Protein AF-W8KKE9-F1 (afdb_monomer)

pLDDT: mean 92.89, std 9.04, range [57.38, 98.88]

Organism: NCBI:txid421628

Nearest PDB structures (foldseek):
  6q53-assembly1_D  TM=9.359E-01  e=2.019E-06  Ectothiorhodospira hal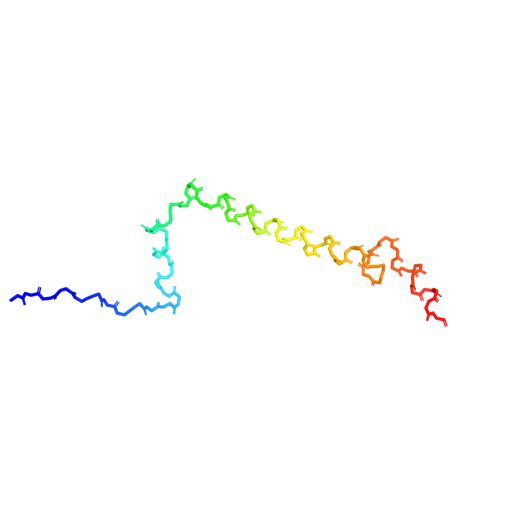oalkaliphila

Secondary structure (DSSP, 8-state):
-PPP-PPPP-TTTTGGGGGGTS-HHHHHHHHHHHHHHHHHHHHHHHHTSTTT-TTTHHHHHHHT-

InterPro domains:
  IPR000066 Antenna complex, alpha/beta subunit [PF00556] (15-51)
  IPR018332 Antenna complex, alpha subunit [NF040861] (16-53)
  IPR018332 Antenna complex, alpha subunit [PR00673] (17-24)
  IPR018332 Antenna complex, alpha subunit [PR00673] (24-43)
  IPR018332 Antenna complex, alpha subunit [PR00673] (43-54)
  IPR035889 Light-harvesting complex [G3DSA:4.10.220.20] (10-64)
  IPR035889 Light-harvesting complex [SSF56918] (11-59)

Structure (mmCIF, N/CA/C/O backbone):
data_AF-W8KKE9-F1
#
_entry.id   AF-W8KKE9-F1
#
loop_
_atom_site.group_PDB
_atom_site.id
_atom_site.type_symbol
_atom_site.label_atom_id
_atom_site.label_alt_id
_atom_site.label_comp_id
_atom_site.label_asym_id
_atom_site.label_entity_id
_atom_site.label_seq_id
_atom_site.pdbx_PDB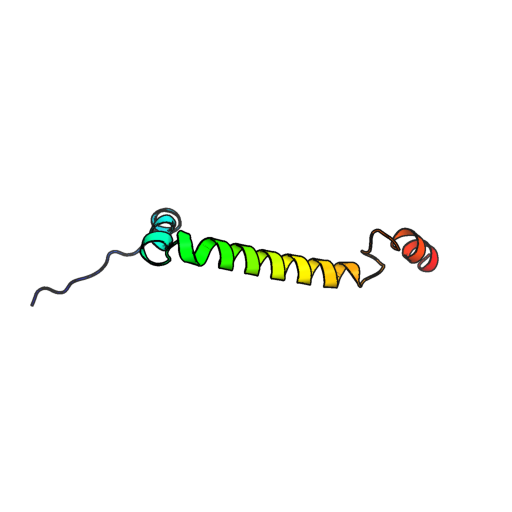_ins_code
_atom_site.Cartn_x
_atom_site.Cartn_y
_atom_site.Cartn_z
_atom_site.occupancy
_atom_site.B_iso_or_equiv
_atom_site.auth_seq_id
_atom_site.auth_comp_id
_atom_site.auth_asym_id
_atom_site.auth_atom_id
_atom_site.pdbx_PDB_model_num
ATOM 1 N N . MET A 1 1 ? -31.248 -19.973 27.202 1.00 64.31 1 MET A N 1
ATOM 2 C CA . MET A 1 1 ? -29.931 -19.398 26.854 1.00 64.31 1 MET A CA 1
ATOM 3 C C . MET A 1 1 ? -30.142 -18.393 25.736 1.00 64.31 1 MET A C 1
ATOM 5 O O . MET A 1 1 ? -30.714 -18.779 24.727 1.00 64.31 1 MET A O 1
ATOM 9 N N . SER A 1 2 ? -29.771 -17.124 25.921 1.00 84.38 2 SER A N 1
ATOM 10 C CA . SER A 1 2 ? -29.755 -16.144 24.826 1.00 84.38 2 SER A CA 1
ATOM 11 C C . SER A 1 2 ? -28.438 -16.275 24.063 1.00 84.38 2 SER A C 1
ATOM 13 O O . SER A 1 2 ? -27.372 -16.125 24.658 1.00 84.38 2 SER A O 1
ATOM 15 N N . GLU A 1 3 ? -28.504 -16.574 22.771 1.00 90.12 3 GLU A N 1
ATOM 16 C CA . GLU A 1 3 ? -27.331 -16.664 21.898 1.00 90.12 3 GLU A CA 1
ATOM 17 C C . GLU A 1 3 ? -26.969 -15.270 21.366 1.00 90.12 3 GLU A C 1
ATOM 19 O O . GLU A 1 3 ? -27.847 -14.520 20.936 1.00 90.12 3 GLU A O 1
ATOM 24 N N . TYR A 1 4 ? -25.684 -14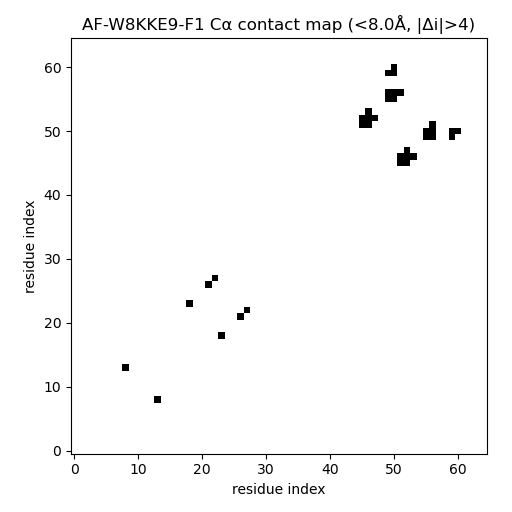.912 21.381 1.00 92.12 4 TYR A N 1
ATOM 25 C CA . TYR A 1 4 ? -25.205 -13.702 20.714 1.00 92.12 4 TYR A CA 1
ATOM 26 C C . TYR A 1 4 ? -24.875 -14.020 19.255 1.00 92.12 4 TYR A C 1
ATOM 28 O O . TYR A 1 4 ? -24.018 -14.862 18.986 1.00 92.12 4 TYR A O 1
ATOM 36 N N . ARG A 1 5 ? -25.521 -13.322 18.312 1.00 92.44 5 ARG A N 1
ATOM 37 C CA . ARG A 1 5 ? -25.189 -13.396 16.884 1.00 92.44 5 ARG A CA 1
ATOM 38 C C . ARG A 1 5 ? -24.682 -12.049 16.376 1.00 92.44 5 ARG A C 1
ATOM 40 O O . ARG A 1 5 ? -25.435 -11.076 16.433 1.00 92.44 5 ARG A O 1
ATOM 47 N N . PRO A 1 6 ? -23.445 -11.977 15.855 1.00 90.31 6 PRO A N 1
ATOM 48 C CA . PRO A 1 6 ? -22.961 -10.764 15.216 1.00 90.31 6 PRO A CA 1
ATOM 49 C C . PRO A 1 6 ? -23.735 -10.501 13.919 1.00 90.31 6 PRO A C 1
ATOM 51 O O . PRO A 1 6 ? -24.165 -11.428 13.227 1.00 90.31 6 PRO A O 1
ATOM 54 N N . SER A 1 7 ? -23.905 -9.227 13.577 1.00 92.94 7 SER A N 1
ATOM 55 C CA . SER A 1 7 ? -24.476 -8.837 12.291 1.00 92.94 7 SER A CA 1
ATOM 56 C C . SER A 1 7 ? -23.524 -9.181 11.141 1.00 92.94 7 SER A C 1
ATOM 58 O O . SER A 1 7 ? -22.302 -9.212 11.301 1.00 92.94 7 SER A O 1
ATOM 60 N N . LYS A 1 8 ? -24.088 -9.429 9.953 1.00 95.06 8 LYS A N 1
ATOM 61 C CA . LYS A 1 8 ? -23.294 -9.603 8.733 1.00 95.06 8 LYS A CA 1
ATOM 62 C C . LYS A 1 8 ? -22.620 -8.265 8.375 1.00 95.06 8 LYS A C 1
ATOM 64 O O . LYS A 1 8 ? -23.340 -7.272 8.261 1.00 95.06 8 LYS A O 1
ATOM 69 N N . PRO A 1 9 ? -21.289 -8.221 8.182 1.00 95.06 9 PRO A N 1
ATOM 70 C CA . PRO A 1 9 ? -20.601 -6.996 7.789 1.00 95.06 9 PRO A CA 1
ATOM 71 C C . PRO A 1 9 ? -20.954 -6.590 6.352 1.00 95.06 9 PRO A C 1
ATOM 73 O O . PRO A 1 9 ? -21.245 -7.438 5.504 1.00 95.06 9 PRO A O 1
ATOM 76 N N . SER A 1 10 ? -20.915 -5.287 6.081 1.00 96.81 10 SER A N 1
ATOM 77 C CA . SER A 1 10 ? -21.134 -4.683 4.767 1.00 96.81 10 SER A CA 1
ATOM 78 C C . SER A 1 10 ? -19.903 -3.876 4.351 1.00 96.81 10 SER A C 1
ATOM 80 O O . SER A 1 10 ? -19.799 -2.684 4.635 1.00 96.81 10 SER A O 1
ATOM 82 N N . ASN A 1 11 ? -18.974 -4.498 3.632 1.00 96.75 11 ASN A N 1
ATOM 83 C CA . ASN A 1 11 ? -17.783 -3.829 3.098 1.00 96.75 11 ASN A CA 1
ATOM 84 C C . ASN A 1 11 ? -18.121 -3.090 1.778 1.00 96.75 11 ASN A C 1
ATOM 86 O O . ASN A 1 11 ? -18.937 -3.599 1.006 1.00 96.75 11 ASN A O 1
ATOM 90 N N . PRO A 1 12 ? -17.572 -1.884 1.511 1.00 96.31 12 PRO A N 1
ATOM 91 C CA . PRO A 1 12 ? -16.512 -1.199 2.262 1.00 96.31 12 PRO A CA 1
ATOM 92 C C . PRO A 1 12 ? -17.010 -0.302 3.412 1.00 96.31 12 PRO A C 1
ATOM 94 O O . PRO A 1 12 ? -16.208 0.310 4.114 1.00 96.31 12 PRO A O 1
ATOM 97 N N . ARG A 1 13 ? -18.334 -0.200 3.633 1.00 97.25 13 ARG A N 1
ATOM 98 C CA . ARG A 1 13 ? -18.929 0.673 4.671 1.00 97.25 13 ARG A CA 1
ATOM 99 C C . ARG A 1 13 ? -18.374 0.384 6.068 1.00 97.25 13 ARG A C 1
ATOM 101 O O . ARG A 1 13 ? -18.235 1.305 6.866 1.00 97.25 13 ARG A O 1
ATOM 108 N N . ASP A 1 14 ? -18.068 -0.876 6.353 1.00 98.00 14 ASP A N 1
ATOM 109 C CA . ASP A 1 14 ? -17.541 -1.323 7.640 1.00 98.00 14 ASP A CA 1
ATOM 110 C C . ASP A 1 14 ? -16.003 -1.405 7.706 1.00 98.00 14 ASP A C 1
ATOM 112 O O . ASP A 1 14 ? -15.476 -1.735 8.765 1.00 98.00 14 ASP A O 1
ATOM 116 N N . ASP A 1 15 ? -15.261 -1.075 6.643 1.00 98.19 15 ASP A N 1
ATOM 117 C CA . ASP A 1 15 ? -13.800 -1.298 6.579 1.00 98.19 15 ASP A CA 1
ATOM 118 C C . ASP A 1 15 ? -13.013 -0.432 7.561 1.00 98.19 15 ASP A C 1
ATOM 120 O O . ASP A 1 15 ? -11.972 -0.849 8.066 1.00 98.19 15 ASP A O 1
ATOM 124 N N . TRP A 1 16 ? -13.533 0.747 7.909 1.00 97.50 16 TRP A N 1
ATOM 125 C CA . TRP A 1 16 ? -12.930 1.604 8.934 1.00 97.50 16 TRP A CA 1
ATOM 126 C C . TRP A 1 16 ? -12.808 0.890 10.291 1.00 97.50 16 TRP A C 1
ATOM 128 O O . TRP A 1 16 ? -11.939 1.242 11.091 1.00 97.50 16 TRP A O 1
ATOM 138 N N . LYS A 1 17 ? -13.628 -0.147 10.540 1.00 97.62 17 LYS A N 1
ATOM 139 C CA . LYS A 1 17 ? -13.565 -0.975 11.751 1.00 97.62 17 LYS A CA 1
ATOM 140 C C . LYS A 1 17 ? -12.290 -1.814 11.832 1.00 97.62 17 LYS A C 1
ATOM 142 O O . LYS A 1 17 ? -11.986 -2.305 12.915 1.00 97.62 17 LYS A O 1
ATOM 147 N N . LEU A 1 18 ? -11.508 -1.939 10.754 1.00 98.00 18 LEU A N 1
ATOM 148 C CA . LEU A 1 18 ? -10.176 -2.549 10.798 1.00 98.00 18 LEU A CA 1
ATOM 149 C C . LEU A 1 18 ? -9.295 -1.889 11.868 1.00 98.00 18 LEU A C 1
ATOM 151 O O . LEU A 1 18 ? -8.609 -2.585 12.614 1.00 98.00 18 LEU A O 1
ATOM 155 N N . TRP A 1 19 ? -9.387 -0.566 12.018 1.00 97.94 19 TRP A N 1
ATOM 156 C CA . TRP A 1 19 ? -8.608 0.188 13.004 1.00 97.94 19 TRP A CA 1
ATOM 157 C C . TRP A 1 19 ? -9.076 0.001 14.456 1.00 97.94 19 TRP A C 1
ATOM 159 O O . TRP A 1 19 ? -8.392 0.438 15.377 1.00 97.94 19 TRP A O 1
ATOM 169 N N . LEU A 1 20 ? -10.210 -0.677 14.683 1.00 98.12 20 LEU A N 1
ATOM 170 C CA . LEU A 1 20 ? -10.628 -1.120 16.020 1.00 98.12 20 LEU A CA 1
ATOM 171 C C . LEU A 1 20 ? -9.876 -2.380 16.475 1.00 98.12 20 LEU A C 1
ATOM 173 O O . LEU A 1 20 ? -9.884 -2.702 17.659 1.00 98.12 20 LEU A O 1
ATOM 177 N N . VAL A 1 21 ? -9.247 -3.097 15.539 1.00 98.12 21 VAL A N 1
ATOM 178 C CA . VAL A 1 21 ? -8.484 -4.328 15.798 1.00 98.12 21 VAL A CA 1
ATOM 179 C C . VAL A 1 21 ? -6.990 -4.074 15.619 1.00 98.12 21 VAL A C 1
ATOM 181 O O . VAL A 1 21 ? -6.179 -4.441 16.465 1.00 98.12 21 VAL A O 1
ATOM 184 N N . VAL A 1 22 ? -6.619 -3.422 14.520 1.00 98.38 22 VAL A N 1
ATOM 185 C CA . VAL A 1 22 ? -5.236 -3.096 14.181 1.00 98.38 22 VAL A CA 1
ATOM 186 C C . VAL A 1 22 ? -4.957 -1.668 14.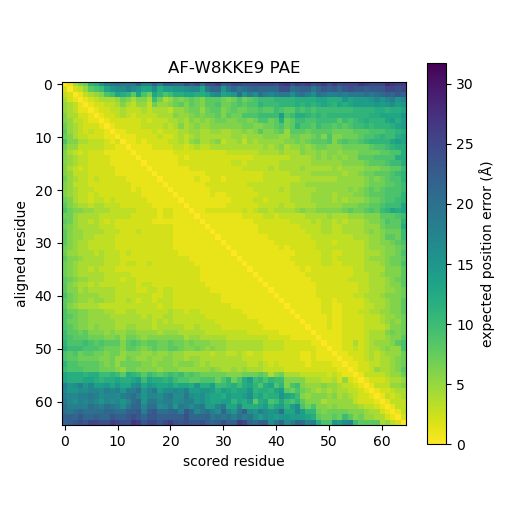631 1.00 98.38 22 VAL A C 1
ATOM 188 O O . VAL A 1 22 ? -5.500 -0.732 14.061 1.00 98.38 22 VAL A O 1
ATOM 191 N N . ASN A 1 23 ? -4.103 -1.472 15.638 1.00 98.31 23 ASN A N 1
ATOM 192 C CA . ASN A 1 23 ? -3.731 -0.122 16.070 1.00 98.31 23 ASN A CA 1
ATOM 193 C C . ASN A 1 23 ? -2.904 0.582 14.972 1.00 98.31 23 ASN A C 1
ATOM 195 O O . ASN A 1 23 ? -1.773 0.148 14.712 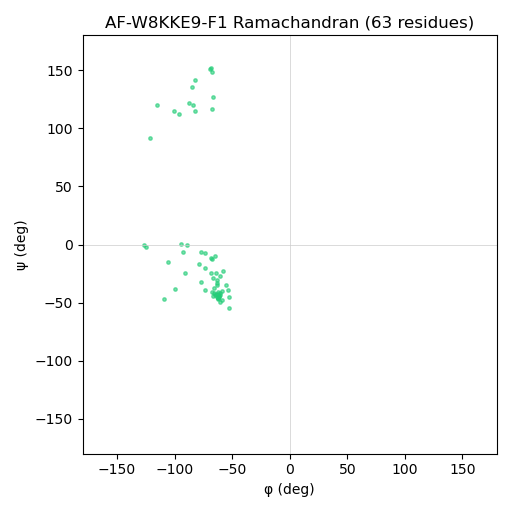1.00 98.31 23 ASN A O 1
ATOM 199 N N . PRO A 1 24 ? -3.388 1.688 14.373 1.00 97.75 24 PRO A N 1
ATOM 200 C CA . PRO A 1 24 ? -2.638 2.400 13.342 1.00 97.75 24 PRO A CA 1
ATOM 201 C C . PRO A 1 24 ? -1.317 2.975 13.869 1.00 97.75 24 PRO A C 1
ATOM 203 O O . PRO A 1 24 ? -0.340 3.003 13.128 1.00 97.75 24 PRO A O 1
ATOM 206 N N . GLY A 1 25 ? -1.229 3.351 15.150 1.00 98.12 25 GLY A N 1
ATOM 207 C CA . GLY A 1 25 ? 0.010 3.866 15.745 1.00 98.12 25 GLY A CA 1
ATOM 208 C C . GLY A 1 25 ? 1.150 2.842 15.785 1.00 98.12 25 GLY A C 1
ATOM 209 O O . GLY A 1 25 ? 2.315 3.223 15.794 1.00 98.12 25 GLY A O 1
ATOM 210 N N . THR A 1 26 ? 0.827 1.546 15.771 1.00 98.25 26 THR A N 1
ATOM 211 C CA . THR A 1 26 ? 1.818 0.460 15.739 1.00 98.25 26 THR A CA 1
ATOM 212 C C . THR A 1 26 ? 2.005 -0.098 14.331 1.00 98.25 26 THR A C 1
ATOM 214 O O . THR A 1 26 ? 3.126 -0.414 13.946 1.00 98.25 26 THR A O 1
ATOM 217 N N . TRP A 1 27 ? 0.925 -0.220 13.554 1.00 98.50 27 TRP A N 1
ATOM 218 C CA . TRP A 1 27 ? 0.924 -0.999 12.313 1.00 98.50 27 TRP A CA 1
ATOM 219 C C . TRP A 1 27 ? 0.934 -0.181 11.025 1.00 98.50 27 TRP A C 1
ATOM 221 O O . TRP A 1 27 ? 1.272 -0.738 9.982 1.00 98.50 27 TRP A O 1
ATOM 231 N N . LEU A 1 28 ? 0.647 1.125 11.064 1.00 98.31 28 LEU A N 1
ATOM 232 C CA . LEU A 1 28 ? 0.683 1.948 9.853 1.00 98.31 28 LEU A CA 1
ATOM 233 C C . LEU A 1 28 ? 2.084 1.963 9.230 1.00 98.31 28 LEU A C 1
ATOM 235 O O . LEU A 1 28 ? 2.227 1.686 8.043 1.00 98.31 28 LEU A O 1
ATOM 239 N N . MET A 1 29 ? 3.121 2.226 10.033 1.00 98.50 29 MET A N 1
ATOM 240 C CA . MET A 1 29 ? 4.500 2.258 9.535 1.00 98.50 29 MET A CA 1
ATOM 241 C C . MET A 1 29 ? 4.956 0.900 8.974 1.00 98.50 29 MET A C 1
ATOM 243 O O . MET A 1 29 ? 5.457 0.888 7.852 1.00 98.50 29 MET A O 1
ATOM 247 N N . PRO A 1 30 ? 4.731 -0.247 9.649 1.00 98.56 30 PRO A N 1
ATOM 248 C CA . PRO A 1 30 ? 4.962 -1.562 9.053 1.00 98.56 30 PRO A CA 1
ATOM 249 C C . PRO A 1 30 ? 4.264 -1.782 7.705 1.00 98.56 30 PRO A C 1
ATOM 251 O O . PRO A 1 30 ? 4.911 -2.258 6.779 1.00 98.56 30 PRO A O 1
ATOM 254 N N . ILE A 1 31 ? 2.985 -1.410 7.561 1.00 98.56 31 ILE A N 1
ATOM 255 C CA . ILE A 1 31 ? 2.249 -1.559 6.291 1.00 98.56 31 ILE A CA 1
ATOM 256 C C . ILE A 1 31 ? 2.874 -0.693 5.190 1.00 98.56 31 ILE A C 1
ATOM 258 O O . ILE A 1 31 ? 3.047 -1.144 4.061 1.00 98.56 31 ILE A O 1
ATOM 262 N N . LEU A 1 32 ? 3.249 0.547 5.498 1.00 98.69 32 LEU A N 1
ATOM 263 C CA . LEU A 1 32 ? 3.903 1.416 4.517 1.00 98.69 32 LEU A CA 1
ATOM 264 C C . LEU A 1 32 ? 5.288 0.886 4.122 1.00 98.69 32 LEU A C 1
ATOM 266 O O . LEU A 1 32 ? 5.648 0.935 2.949 1.00 98.69 32 LEU A O 1
ATOM 270 N N . ILE A 1 33 ? 6.042 0.325 5.072 1.00 98.75 33 ILE A N 1
ATOM 271 C CA . ILE A 1 33 ? 7.340 -0.308 4.808 1.00 98.75 33 ILE A CA 1
ATOM 272 C C . ILE A 1 33 ? 7.170 -1.542 3.920 1.00 98.75 33 ILE A C 1
ATOM 274 O O . ILE A 1 33 ? 7.935 -1.709 2.975 1.00 98.75 33 ILE A O 1
ATOM 278 N N . THR A 1 34 ? 6.176 -2.398 4.166 1.00 98.75 34 THR A N 1
ATOM 279 C CA . THR A 1 34 ? 5.961 -3.582 3.321 1.00 98.75 34 THR A CA 1
ATOM 280 C C . THR A 1 34 ? 5.557 -3.194 1.904 1.00 98.75 34 THR A C 1
ATOM 282 O O . THR A 1 34 ? 6.105 -3.748 0.953 1.00 98.75 34 THR A O 1
ATOM 285 N N . VAL A 1 35 ? 4.678 -2.200 1.737 1.00 98.75 35 VAL A N 1
ATOM 286 C CA . VAL A 1 35 ? 4.323 -1.669 0.410 1.00 98.75 35 VAL A CA 1
ATOM 287 C C . VAL A 1 35 ? 5.543 -1.059 -0.284 1.00 98.75 35 VAL A C 1
ATOM 289 O O . VAL A 1 35 ? 5.746 -1.307 -1.470 1.00 98.75 35 VAL A O 1
ATOM 292 N N . LEU A 1 36 ? 6.398 -0.329 0.440 1.00 98.75 36 LEU A N 1
ATOM 293 C CA . LEU A 1 36 ? 7.652 0.194 -0.104 1.00 98.75 36 LEU A CA 1
ATOM 294 C C . LEU A 1 36 ? 8.590 -0.931 -0.561 1.00 98.75 36 LEU A C 1
ATOM 296 O O . LEU A 1 36 ? 9.138 -0.853 -1.655 1.00 98.75 36 LEU A O 1
ATOM 300 N N . VAL A 1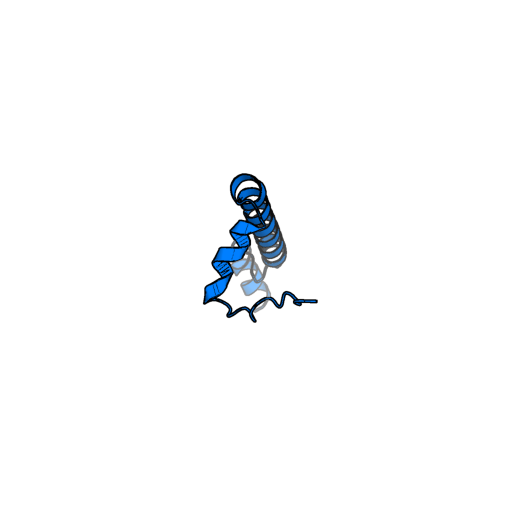 37 ? 8.758 -1.989 0.235 1.00 98.88 37 VAL A N 1
ATOM 301 C CA . VAL A 1 37 ? 9.593 -3.145 -0.132 1.00 98.88 37 VAL A CA 1
ATOM 302 C C . VAL A 1 37 ? 9.068 -3.817 -1.399 1.00 98.88 37 VAL A C 1
ATOM 304 O O . VAL A 1 37 ? 9.850 -4.116 -2.298 1.00 98.88 37 VAL A O 1
ATOM 307 N N . VAL A 1 38 ? 7.751 -4.006 -1.509 1.00 98.81 38 VAL A N 1
ATOM 308 C CA . VAL A 1 38 ? 7.130 -4.542 -2.729 1.00 98.81 38 VAL A CA 1
ATOM 309 C C . VAL A 1 38 ? 7.379 -3.613 -3.916 1.00 98.81 38 VAL A C 1
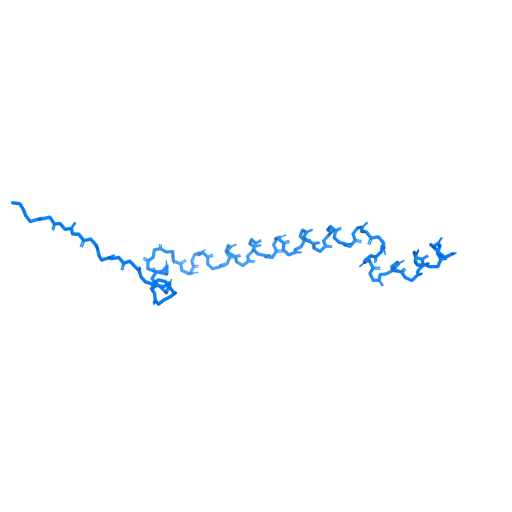ATOM 311 O O . VAL A 1 38 ? 7.775 -4.085 -4.980 1.00 98.81 38 VAL A O 1
ATOM 314 N N . ALA A 1 39 ? 7.215 -2.300 -3.740 1.00 98.75 39 ALA A N 1
ATOM 315 C CA . ALA A 1 39 ? 7.492 -1.329 -4.792 1.00 98.75 39 ALA A CA 1
ATOM 316 C C . ALA A 1 39 ? 8.953 -1.409 -5.257 1.00 98.75 39 ALA A C 1
ATOM 318 O O . ALA A 1 39 ? 9.193 -1.508 -6.458 1.00 98.75 39 ALA A O 1
ATOM 319 N N . LEU A 1 40 ? 9.919 -1.440 -4.335 1.00 98.81 40 LEU A N 1
ATOM 320 C CA . LEU A 1 40 ? 11.339 -1.582 -4.663 1.00 98.81 40 LEU A CA 1
ATOM 321 C C . LEU A 1 40 ? 11.629 -2.891 -5.401 1.00 98.81 40 LEU A C 1
ATOM 323 O O . LEU A 1 40 ? 12.371 -2.872 -6.377 1.00 98.81 40 LEU A O 1
ATOM 327 N N . ALA A 1 41 ? 11.030 -4.007 -4.983 1.00 98.69 41 ALA A N 1
ATOM 328 C CA . ALA A 1 41 ? 11.218 -5.297 -5.642 1.00 98.69 41 ALA A CA 1
ATOM 329 C C . ALA A 1 41 ? 10.696 -5.288 -7.088 1.00 98.69 41 ALA A C 1
ATOM 331 O O . ALA A 1 41 ? 11.393 -5.735 -7.997 1.00 98.69 41 ALA A O 1
ATOM 332 N N . VAL A 1 42 ? 9.501 -4.733 -7.313 1.00 98.56 42 VAL A N 1
ATOM 333 C CA . VAL A 1 42 ? 8.926 -4.584 -8.660 1.00 98.56 42 VAL A CA 1
ATOM 334 C C . VAL A 1 42 ? 9.805 -3.684 -9.525 1.00 98.56 42 VAL A C 1
ATOM 336 O O . VAL A 1 42 ? 10.116 -4.047 -10.657 1.00 98.56 42 VAL A O 1
ATOM 339 N N . HIS A 1 43 ? 10.254 -2.544 -8.990 1.00 98.12 43 HIS A N 1
ATOM 340 C CA . HIS A 1 43 ? 11.140 -1.644 -9.725 1.00 98.12 43 HIS A CA 1
ATOM 341 C C . HIS A 1 43 ? 12.468 -2.320 -10.052 1.00 98.12 43 HIS A C 1
ATOM 343 O O . HIS A 1 43 ? 12.882 -2.270 -11.199 1.00 98.12 43 HIS A O 1
ATOM 349 N N . ALA A 1 44 ? 13.100 -3.006 -9.099 1.00 98.12 44 ALA A N 1
ATOM 350 C CA . ALA A 1 44 ? 14.352 -3.720 -9.336 1.00 98.12 44 ALA A CA 1
ATOM 351 C C . ALA A 1 44 ? 14.213 -4.786 -10.434 1.00 98.12 44 ALA A C 1
ATOM 353 O O . ALA A 1 44 ? 15.101 -4.912 -11.272 1.00 98.12 44 ALA A O 1
ATOM 354 N N . PHE A 1 45 ? 13.094 -5.517 -10.456 1.00 97.69 45 PHE A N 1
ATOM 355 C CA . PHE A 1 45 ? 12.828 -6.536 -11.471 1.00 97.69 45 PHE A CA 1
ATOM 356 C C . PHE A 1 45 ? 12.618 -5.951 -12.873 1.00 97.69 45 PHE A C 1
ATOM 358 O O . PHE A 1 45 ? 13.093 -6.513 -13.852 1.00 97.69 45 PHE A O 1
ATOM 365 N N . VAL A 1 46 ? 11.907 -4.828 -12.993 1.00 96.94 46 VAL A N 1
ATOM 366 C CA . VAL A 1 46 ? 11.713 -4.166 -14.295 1.00 96.94 46 VAL A CA 1
ATOM 367 C C . VAL A 1 46 ? 12.999 -3.476 -14.747 1.00 96.94 46 VAL A C 1
ATOM 369 O O . VAL A 1 46 ? 13.360 -3.552 -15.914 1.00 96.94 46 VAL A O 1
ATOM 372 N N . TYR A 1 47 ? 13.721 -2.852 -13.820 1.00 96.62 47 TYR A N 1
ATOM 373 C CA . TYR A 1 47 ? 14.953 -2.120 -14.100 1.00 96.62 47 TYR A CA 1
ATOM 374 C C . TYR A 1 47 ? 16.112 -3.030 -14.527 1.00 96.62 47 TYR A C 1
ATOM 376 O O . TYR A 1 47 ? 17.019 -2.578 -15.216 1.00 96.62 47 TYR A O 1
ATOM 384 N N . SER A 1 48 ? 16.096 -4.313 -14.146 1.00 94.88 48 SER A N 1
ATOM 385 C CA . SER A 1 48 ? 17.085 -5.294 -14.610 1.00 94.88 48 SER A CA 1
ATOM 386 C C . SER A 1 48 ? 16.845 -5.786 -16.041 1.00 94.88 48 SER A C 1
ATOM 388 O O . SER A 1 48 ? 17.668 -6.531 -16.568 1.00 94.88 48 SER A O 1
ATOM 390 N N . ASN A 1 49 ? 15.734 -5.398 -16.667 1.00 94.50 49 ASN A N 1
ATOM 391 C CA . ASN A 1 49 ? 15.454 -5.673 -18.066 1.00 94.50 49 ASN A CA 1
ATOM 392 C C . ASN A 1 49 ? 15.761 -4.422 -18.898 1.00 94.50 49 ASN A C 1
ATOM 394 O O . ASN A 1 49 ? 15.077 -3.407 -18.762 1.00 94.50 49 ASN A O 1
ATOM 398 N N . ASP A 1 50 ? 16.759 -4.504 -19.778 1.00 92.06 50 ASP A N 1
ATOM 399 C CA . ASP A 1 50 ? 17.222 -3.354 -20.560 1.00 92.06 50 ASP A CA 1
ATOM 400 C C . ASP A 1 50 ? 16.139 -2.752 -21.474 1.00 92.06 50 ASP A C 1
ATOM 402 O O . ASP A 1 50 ? 16.117 -1.542 -21.683 1.00 92.06 50 ASP A O 1
ATOM 406 N N . ASN A 1 51 ? 15.150 -3.544 -21.907 1.00 90.81 51 ASN A N 1
ATOM 407 C CA . ASN A 1 51 ? 14.005 -3.052 -22.687 1.00 90.81 51 ASN A CA 1
ATOM 408 C C . ASN A 1 51 ? 13.060 -2.140 -21.888 1.00 90.81 51 ASN A C 1
ATOM 410 O O . ASN A 1 51 ? 12.156 -1.536 -22.460 1.00 90.81 51 ASN A O 1
ATOM 414 N N . TYR A 1 52 ? 13.215 -2.070 -20.567 1.00 92.00 52 TYR A N 1
ATOM 415 C CA . TYR A 1 52 ? 12.426 -1.206 -19.689 1.00 92.00 52 TYR A CA 1
ATOM 416 C C . TYR A 1 52 ? 13.300 -0.315 -18.800 1.00 92.00 52 TYR A C 1
ATOM 418 O O . TYR A 1 52 ? 12.773 0.476 -18.015 1.00 92.00 52 TYR A O 1
ATOM 426 N N . ASN A 1 53 ? 14.624 -0.427 -18.908 1.00 95.56 53 ASN A N 1
ATOM 427 C CA . ASN A 1 53 ? 15.553 0.375 -18.136 1.00 95.56 53 ASN A CA 1
ATOM 428 C C . ASN A 1 53 ? 15.735 1.743 -18.812 1.00 95.56 53 ASN A C 1
ATOM 430 O O . ASN A 1 53 ? 16.316 1.818 -19.893 1.00 95.56 53 ASN A O 1
ATOM 434 N N . PRO A 1 54 ? 15.324 2.854 -18.179 1.00 93.12 54 PRO A N 1
ATOM 435 C CA . PRO A 1 54 ? 15.398 4.179 -18.791 1.00 93.12 54 PRO A CA 1
ATOM 436 C C . PRO A 1 54 ? 16.829 4.674 -19.061 1.00 93.12 54 PRO A C 1
ATOM 438 O O . PRO A 1 54 ? 16.987 5.706 -19.703 1.00 93.12 54 PRO A O 1
ATOM 441 N N . LEU A 1 55 ? 17.869 3.993 -18.563 1.00 92.88 55 LEU A N 1
ATOM 442 C CA . LEU A 1 55 ? 19.267 4.335 -18.846 1.00 92.88 55 LEU A CA 1
ATOM 443 C C . LEU A 1 55 ? 19.841 3.612 -20.070 1.00 92.88 55 LEU A C 1
ATOM 445 O O . LEU A 1 55 ? 20.817 4.092 -20.642 1.00 92.88 55 LEU A O 1
ATOM 449 N N . THR A 1 56 ? 19.288 2.454 -20.437 1.00 90.00 56 THR A N 1
ATOM 450 C CA . THR A 1 56 ? 19.825 1.574 -21.494 1.00 90.00 56 THR A CA 1
ATOM 451 C C . THR A 1 56 ? 18.806 1.253 -22.588 1.00 90.00 56 THR A C 1
ATOM 453 O O . THR A 1 56 ? 19.158 0.600 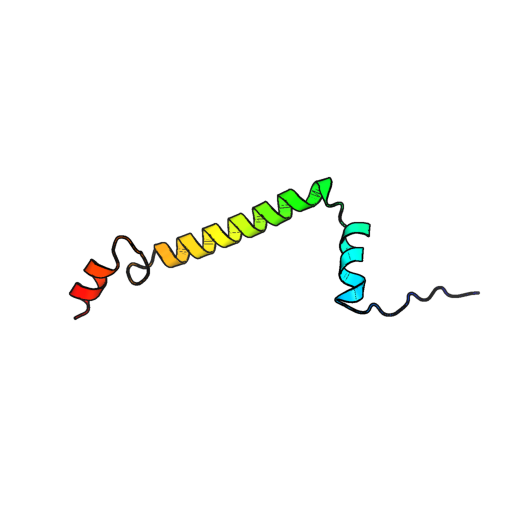-23.572 1.00 90.00 56 THR A O 1
ATOM 456 N N . TYR A 1 57 ? 17.574 1.752 -22.455 1.00 83.94 57 TYR A N 1
ATOM 457 C CA . TYR A 1 57 ? 16.462 1.503 -23.369 1.00 83.94 57 TYR A CA 1
ATOM 458 C C . TYR A 1 57 ? 16.806 1.804 -24.831 1.00 83.94 57 TYR A C 1
ATOM 460 O O . TYR A 1 57 ? 16.700 0.915 -25.672 1.00 83.94 57 TYR A O 1
ATOM 468 N N . ASP A 1 58 ? 17.272 3.022 -25.128 1.00 82.81 58 ASP A N 1
ATOM 469 C CA . ASP A 1 58 ? 17.545 3.449 -26.508 1.00 82.81 58 ASP A CA 1
ATOM 470 C C . ASP A 1 58 ? 18.647 2.593 -27.156 1.00 82.81 58 ASP A C 1
ATOM 472 O O . ASP A 1 58 ? 18.490 2.112 -28.275 1.00 82.81 58 ASP A O 1
ATOM 476 N N . ALA A 1 59 ? 19.721 2.304 -26.412 1.00 80.50 59 ALA A N 1
ATOM 477 C CA . ALA A 1 59 ? 20.808 1.444 -26.882 1.00 80.50 59 ALA A CA 1
ATOM 478 C C . ALA A 1 59 ? 20.347 0.000 -27.154 1.00 80.50 59 ALA A C 1
ATOM 480 O O . ALA A 1 59 ? 20.851 -0.660 -28.058 1.00 80.50 59 ALA A O 1
ATOM 481 N N . SER A 1 60 ? 19.386 -0.500 -26.380 1.00 76.31 60 SER A N 1
ATOM 482 C CA . SER A 1 60 ? 18.841 -1.853 -26.553 1.00 76.31 60 SER A CA 1
ATOM 483 C C . SER A 1 60 ? 17.861 -1.934 -27.723 1.00 76.31 60 SER A C 1
ATOM 485 O O . SER A 1 60 ? 17.793 -2.962 -28.401 1.00 76.31 60 SER A O 1
ATOM 487 N N . ALA A 1 61 ? 17.135 -0.844 -27.991 1.00 76.56 61 ALA A N 1
ATOM 488 C CA . ALA A 1 61 ? 16.246 -0.719 -29.138 1.00 76.56 61 ALA A CA 1
ATOM 489 C C . ALA A 1 61 ? 17.029 -0.706 -30.461 1.00 76.56 61 ALA A C 1
ATOM 491 O O . ALA A 1 61 ? 16.672 -1.452 -31.366 1.00 76.56 61 ALA A O 1
ATOM 492 N N . GLU A 1 62 ? 18.135 0.044 -30.540 1.00 76.56 62 GLU A N 1
ATOM 493 C CA . GLU A 1 62 ? 18.989 0.101 -31.739 1.00 76.56 62 GLU A CA 1
ATOM 494 C C . GLU A 1 62 ? 19.639 -1.248 -32.092 1.00 76.56 62 GLU A C 1
ATOM 496 O O . GLU A 1 62 ? 19.805 -1.565 -33.263 1.00 76.56 62 GLU A O 1
ATOM 501 N N . VAL A 1 63 ? 20.002 -2.069 -31.099 1.00 76.25 63 VAL A N 1
ATOM 502 C CA . VAL A 1 63 ? 20.576 -3.414 -31.328 1.00 76.25 63 VAL A CA 1
ATOM 503 C C . VAL A 1 63 ? 19.525 -4.424 -31.809 1.00 76.25 63 VAL A C 1
ATOM 505 O O . VAL A 1 63 ? 19.874 -5.472 -32.355 1.00 76.25 63 VAL A O 1
ATOM 508 N N . SER A 1 64 ? 18.245 -4.138 -31.577 1.00 67.56 64 SER A N 1
ATOM 509 C CA . SER A 1 64 ? 17.131 -5.031 -31.907 1.00 67.56 64 SER A CA 1
ATOM 510 C C . SER A 1 64 ? 16.523 -4.774 -33.294 1.00 67.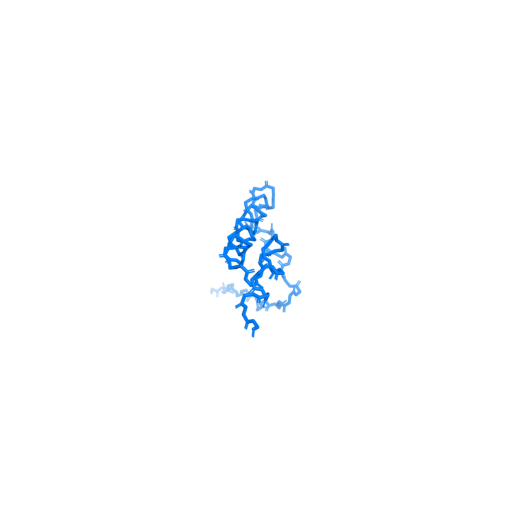56 64 SER A C 1
ATOM 512 O O . SER A 1 64 ? 15.648 -5.542 -33.704 1.00 67.56 64 SER A O 1
ATOM 514 N N . GLU A 1 65 ? 16.958 -3.717 -33.988 1.00 57.38 65 GLU A N 1
ATOM 515 C CA . GLU A 1 65 ? 16.558 -3.340 -35.357 1.00 57.38 65 GLU A CA 1
ATOM 516 C C . GLU A 1 65 ? 17.523 -3.916 -36.410 1.00 57.38 65 GLU A C 1
ATOM 518 O O . GLU A 1 65 ? 17.022 -4.412 -37.447 1.00 57.38 65 GLU A O 1
#

Mean predicted aligned error: 5.87 Å

Solvent-accessible surface area (backbone atoms only — not comparable to full-atom values): 4125 Å² total; per-residue (Å²): 134,88,81,89,77,82,79,85,84,53,80,73,81,50,53,73,54,52,58,78,76,47,52,57,93,73,46,45,65,56,52,53,50,52,52,49,52,52,51,52,50,54,49,53,60,45,50,72,35,47,89,64,14,91,90,42,27,70,69,49,54,65,74,72,111

Sequence (65 aa):
MSEYRPSKPSNPRDDWKLWLVVNPGTWLMPILITVLVVALAVHAFVYSNDNYNPLTYDASAEVSE

Foldseek 3Di:
DDDDDDDDDDPPVCVVCVCVVDPCVPCVVVVVVVVVVVVVVVCVVQCVDLCRNPVRNVVVVVVVD

Radius of gyration: 23.11 Å; Cα contacts (8 Å, |Δi|>4): 18; chains: 1; bounding box: 51×24×62 Å